Protein AF-A0AAN6INM8-F1 (afdb_monomer)

Foldseek 3Di:
DPPCQLQNVLLVDDLDPDDPPVALLNVVQVVVCVVPVDGLSPDDDDAPPDQPNDPVNVVVVVVVVVCCVVVVVVVVVPPPDDDDPPVVVVVVVVVVVVVVVSLVRSVCSLQVVCCVPPNDVCCPPNSNVDHSSNRRD

Mean predicted aligned error: 7.22 Å

Sequence (137 aa):
MASMNSFSQSGTLHSQHWPSLISPDWWLNKAFIAATGQPKAAWRWDPGTTTLSTQRAVLSGVVLYLLMVFGGQIIMKGVAKPIRLKRVTQLHNLVLTLISGFLLLAFMEQCLPSWRDNGFFFTICGAESWTQPMEIL

Radius of gyration: 20.3 Å; Cα contacts (8 Å, |Δi|>4): 92; chains: 1; bounding box: 42×34×56 Å

Structure (mmCIF, N/CA/C/O backbone):
data_AF-A0AAN6INM8-F1
#
_entry.id   AF-A0AAN6INM8-F1
#
loop_
_atom_site.group_PDB
_atom_site.id
_atom_site.type_symbol
_atom_site.label_atom_id
_atom_site.label_alt_id
_atom_site.label_comp_id
_atom_site.label_asym_id
_atom_site.label_entity_id
_atom_site.label_seq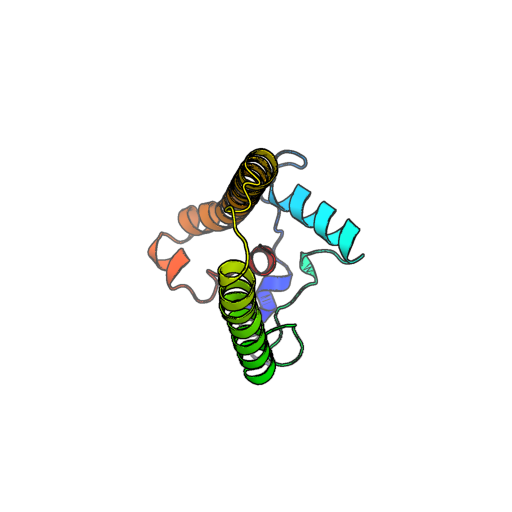_id
_atom_site.pdbx_PDB_ins_code
_atom_site.Cartn_x
_atom_site.Cartn_y
_atom_site.Cartn_z
_atom_site.occupancy
_atom_site.B_iso_or_equiv
_atom_site.auth_seq_id
_atom_site.auth_comp_id
_atom_site.auth_asym_id
_atom_site.auth_atom_id
_atom_site.pdbx_PDB_model_num
ATOM 1 N N . MET A 1 1 ? 14.399 -23.140 -27.633 1.00 34.56 1 MET A N 1
ATOM 2 C CA . MET A 1 1 ? 14.358 -21.799 -27.016 1.00 34.56 1 MET A CA 1
ATOM 3 C C . MET A 1 1 ? 13.040 -21.714 -26.271 1.00 34.56 1 MET A C 1
ATOM 5 O O . MET A 1 1 ? 12.005 -21.706 -26.921 1.00 34.56 1 MET A O 1
ATOM 9 N N . ALA A 1 2 ? 13.059 -21.820 -24.941 1.00 41.31 2 ALA A N 1
ATOM 10 C CA . ALA A 1 2 ? 11.845 -21.658 -24.145 1.00 41.31 2 ALA A CA 1
ATOM 11 C C . ALA A 1 2 ? 11.356 -20.215 -24.319 1.00 41.31 2 ALA A C 1
ATOM 13 O O . ALA A 1 2 ? 12.168 -19.294 -24.216 1.00 41.31 2 ALA A O 1
ATOM 14 N N . SER A 1 3 ? 10.074 -20.012 -24.631 1.00 42.47 3 SER A N 1
ATOM 15 C CA . SER A 1 3 ? 9.497 -18.670 -24.636 1.00 42.47 3 SER A CA 1
ATOM 16 C C . SER A 1 3 ? 9.632 -18.112 -23.222 1.00 42.47 3 SER A C 1
ATOM 18 O O . SER A 1 3 ? 8.997 -18.607 -22.292 1.00 42.47 3 SER A O 1
ATOM 20 N N . MET A 1 4 ? 10.504 -17.124 -23.034 1.00 43.97 4 MET A N 1
ATOM 21 C CA . MET A 1 4 ? 10.514 -16.351 -21.800 1.00 43.97 4 MET A CA 1
ATOM 22 C C . MET A 1 4 ? 9.169 -15.630 -21.746 1.00 43.97 4 MET A C 1
ATOM 24 O O . MET A 1 4 ? 8.906 -14.751 -22.563 1.00 43.97 4 MET A O 1
ATOM 28 N N . ASN A 1 5 ? 8.295 -16.056 -20.835 1.00 52.09 5 ASN A N 1
ATOM 29 C CA . ASN A 1 5 ? 7.038 -15.362 -20.580 1.00 52.09 5 ASN A CA 1
ATOM 30 C C . ASN A 1 5 ? 7.367 -13.909 -20.209 1.00 52.09 5 ASN A C 1
ATOM 32 O O . ASN A 1 5 ? 8.362 -13.673 -19.523 1.00 52.09 5 ASN A O 1
ATOM 36 N N . SER A 1 6 ? 6.551 -12.946 -20.632 1.00 50.44 6 SER A N 1
ATOM 37 C CA . SER A 1 6 ? 6.748 -11.513 -20.349 1.00 50.44 6 SER A CA 1
ATOM 38 C C . SER A 1 6 ? 6.990 -11.229 -18.856 1.00 50.44 6 SER A C 1
ATOM 40 O O . SER A 1 6 ? 7.859 -10.435 -18.503 1.00 50.44 6 SER A O 1
ATOM 42 N N . PHE A 1 7 ? 6.344 -11.991 -17.965 1.00 50.34 7 PHE A N 1
ATOM 43 C CA . PHE A 1 7 ? 6.589 -11.954 -16.515 1.00 50.34 7 PHE A CA 1
ATOM 44 C C . PHE A 1 7 ? 8.043 -12.249 -16.104 1.00 50.34 7 PHE A C 1
ATOM 46 O O . PHE A 1 7 ? 8.514 -11.713 -15.105 1.00 50.34 7 PHE A O 1
ATOM 53 N N . SER A 1 8 ? 8.788 -13.052 -16.868 1.00 45.06 8 SER A N 1
ATOM 54 C CA . SER A 1 8 ? 10.193 -13.376 -16.593 1.00 45.06 8 SER A CA 1
ATOM 55 C C . SER A 1 8 ? 11.158 -12.247 -16.969 1.00 45.06 8 SER A C 1
ATOM 57 O O . SER A 1 8 ? 12.241 -12.189 -16.389 1.00 45.06 8 SER A O 1
ATOM 59 N N . GLN A 1 9 ? 10.802 -11.368 -17.915 1.00 47.28 9 GLN A N 1
ATOM 60 C CA . GLN A 1 9 ? 11.636 -10.215 -18.296 1.00 47.28 9 GLN A CA 1
ATOM 61 C C . GLN A 1 9 ? 11.456 -9.016 -17.358 1.00 47.28 9 GLN A C 1
ATOM 63 O O . GLN A 1 9 ? 12.324 -8.151 -17.276 1.00 47.28 9 GLN A O 1
ATOM 68 N N . SER A 1 10 ? 10.371 -8.995 -16.581 1.00 48.75 10 SER A N 1
ATOM 69 C CA . SER A 1 10 ? 10.088 -7.933 -15.612 1.00 48.75 10 SER A CA 1
ATOM 70 C C . SER A 1 10 ? 11.208 -7.747 -14.568 1.00 48.75 10 SER A C 1
ATOM 72 O O . SER A 1 10 ? 11.419 -6.649 -14.062 1.00 48.75 10 SER A O 1
ATOM 74 N N . GLY A 1 11 ? 11.981 -8.801 -14.281 1.00 49.38 11 GLY A N 1
ATOM 75 C CA . GLY A 1 11 ? 12.984 -8.831 -13.217 1.00 49.38 11 GLY A CA 1
ATOM 76 C C . GLY A 1 11 ? 14.285 -8.071 -13.443 1.00 49.38 11 GLY A C 1
ATOM 77 O O . GLY A 1 11 ? 15.101 -8.017 -12.525 1.00 49.38 11 GLY A O 1
ATOM 78 N N . THR A 1 12 ? 14.492 -7.511 -14.631 1.00 52.28 12 THR A N 1
ATOM 79 C CA . THR A 1 12 ? 15.675 -6.702 -14.964 1.00 52.28 12 THR A CA 1
ATOM 80 C C . THR A 1 12 ? 15.360 -5.211 -15.077 1.00 52.28 12 THR A C 1
ATOM 82 O O . THR A 1 12 ? 16.246 -4.428 -15.414 1.00 52.28 12 THR A O 1
ATOM 85 N N . LEU A 1 13 ? 14.112 -4.802 -14.820 1.00 59.59 13 LEU A N 1
ATOM 86 C CA . LEU A 1 13 ? 13.701 -3.405 -14.925 1.00 59.59 13 LEU A CA 1
ATOM 87 C C . LEU A 1 13 ? 14.288 -2.578 -13.783 1.00 59.59 13 LEU A C 1
ATOM 89 O O . LEU A 1 13 ? 14.077 -2.851 -12.601 1.00 59.59 13 LEU A O 1
ATOM 93 N N . HIS A 1 14 ? 15.017 -1.532 -14.161 1.00 64.31 14 HIS A N 1
ATOM 94 C CA . HIS A 1 14 ? 15.478 -0.522 -13.228 1.00 64.31 14 HIS A CA 1
ATOM 95 C C . HIS A 1 14 ? 14.257 0.252 -12.721 1.00 64.31 14 HIS A C 1
ATOM 97 O O . HIS A 1 14 ? 13.662 1.037 -13.452 1.00 64.31 14 HIS A O 1
ATOM 103 N N . SER A 1 15 ? 13.859 0.005 -11.473 1.00 68.06 15 SER A N 1
ATOM 104 C CA . SER A 1 15 ? 12.669 0.624 -10.883 1.00 68.06 15 SER A CA 1
ATOM 105 C C . SER A 1 15 ? 12.796 2.142 -10.745 1.00 68.06 15 SER A C 1
ATOM 107 O O . SER A 1 15 ? 11.809 2.871 -10.759 1.00 68.06 15 SER A O 1
ATOM 109 N N . GLN A 1 16 ? 14.022 2.633 -10.624 1.00 70.81 16 GLN A N 1
ATOM 110 C CA . GLN A 1 16 ? 14.296 4.022 -10.325 1.00 70.81 16 GLN A CA 1
ATOM 111 C C . GLN A 1 16 ? 14.429 4.836 -11.622 1.00 70.81 16 GLN A C 1
ATOM 113 O O . GLN A 1 16 ? 15.456 4.783 -12.300 1.00 70.81 16 GLN A O 1
ATOM 118 N N . HIS A 1 17 ? 13.396 5.610 -11.954 1.00 72.88 17 HIS A N 1
ATOM 119 C CA . HIS A 1 17 ? 13.399 6.500 -13.126 1.00 72.88 17 HIS A CA 1
ATOM 120 C C . HIS A 1 17 ? 13.919 7.907 -12.786 1.00 72.88 17 HIS A C 1
ATOM 122 O O . HIS A 1 17 ? 14.349 8.648 -13.669 1.00 72.88 17 HIS A O 1
ATOM 128 N N . TRP A 1 18 ? 13.898 8.275 -11.502 1.00 75.25 18 TRP A N 1
ATOM 129 C CA . TRP A 1 18 ? 14.315 9.582 -10.993 1.00 75.25 18 TRP A CA 1
ATOM 130 C C . TRP A 1 18 ? 15.641 9.498 -10.214 1.00 75.25 18 TRP A C 1
ATOM 132 O O . TRP A 1 18 ? 16.008 8.431 -9.711 1.00 75.25 18 TRP A O 1
ATOM 142 N N . PRO A 1 19 ? 16.375 10.615 -10.041 1.00 83.19 19 PRO A N 1
ATOM 143 C CA . PRO A 1 19 ? 17.557 10.651 -9.182 1.00 83.19 19 PRO A CA 1
ATOM 144 C C . PRO A 1 19 ? 17.256 10.166 -7.756 1.00 83.19 19 PRO A C 1
ATOM 146 O O . PRO A 1 19 ? 16.144 10.321 -7.240 1.00 83.19 19 PRO A O 1
ATOM 149 N N . SER A 1 20 ? 18.263 9.583 -7.100 1.00 80.94 20 SER A N 1
ATOM 150 C CA . SER A 1 20 ? 18.143 9.112 -5.713 1.00 80.94 20 SER A CA 1
ATOM 151 C C . SER A 1 20 ? 17.690 10.241 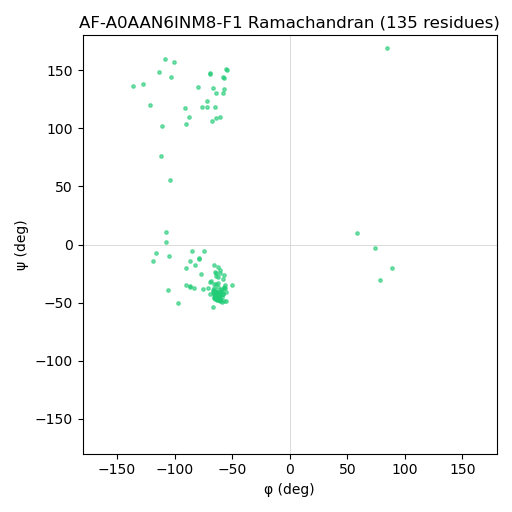-4.784 1.00 80.94 20 SER A C 1
ATOM 153 O O . SER A 1 20 ? 18.023 11.396 -5.036 1.00 80.94 20 SER A O 1
ATOM 155 N N . LEU A 1 21 ? 16.982 9.897 -3.698 1.00 80.81 21 LEU A N 1
ATOM 156 C CA . LEU A 1 21 ? 16.331 10.795 -2.719 1.00 80.81 21 LEU A CA 1
ATOM 157 C C . LEU A 1 21 ? 14.992 11.399 -3.163 1.00 80.81 21 LEU A C 1
ATOM 159 O O . LEU A 1 21 ? 14.142 11.622 -2.303 1.00 80.81 21 LEU A O 1
ATOM 163 N N . ILE A 1 22 ? 14.790 11.631 -4.464 1.00 85.88 22 ILE A N 1
ATOM 164 C CA . ILE A 1 22 ? 13.531 12.182 -4.9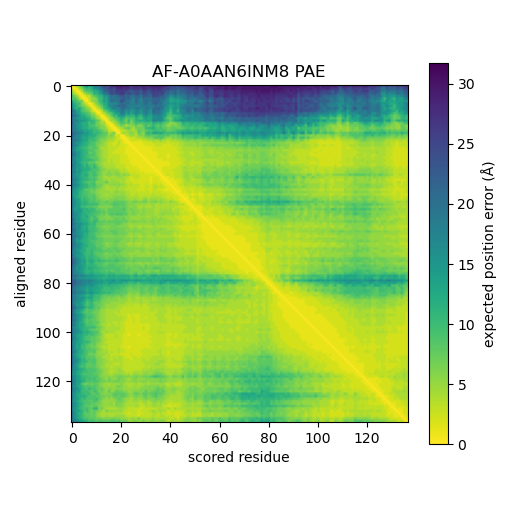98 1.00 85.88 22 ILE A CA 1
ATOM 165 C C . ILE A 1 22 ? 12.549 11.059 -5.350 1.00 85.88 22 ILE A C 1
ATOM 167 O O . ILE A 1 22 ? 11.350 11.219 -5.156 1.00 85.88 22 ILE A O 1
ATOM 171 N N . SER A 1 23 ? 13.062 9.921 -5.823 1.00 89.12 23 SER A N 1
ATOM 172 C CA . SER A 1 23 ? 12.276 8.733 -6.179 1.00 89.12 23 SER A CA 1
ATOM 173 C C . SER A 1 23 ? 11.575 8.111 -4.953 1.00 89.12 23 SER A C 1
ATOM 175 O O . SER A 1 23 ? 12.264 7.662 -4.025 1.00 89.12 23 SER A O 1
ATOM 177 N N . PRO A 1 24 ? 10.227 8.037 -4.923 1.00 91.25 24 PRO A N 1
ATOM 178 C CA . PRO A 1 24 ? 9.500 7.238 -3.936 1.00 91.25 24 PRO A CA 1
ATOM 179 C C . PRO A 1 24 ? 9.920 5.763 -3.951 1.00 91.25 24 PRO A C 1
ATOM 181 O O . PRO A 1 24 ? 10.059 5.146 -2.892 1.00 91.25 24 PRO A O 1
ATOM 184 N N . ASP A 1 25 ? 10.194 5.209 -5.134 1.00 87.88 25 ASP A N 1
ATOM 185 C CA . ASP A 1 25 ? 10.623 3.822 -5.295 1.00 87.88 25 ASP A CA 1
ATOM 186 C C . ASP A 1 25 ? 11.935 3.520 -4.547 1.00 87.88 25 ASP A C 1
ATOM 188 O O . ASP A 1 25 ? 12.062 2.475 -3.896 1.00 87.88 25 ASP A O 1
ATOM 192 N N . TRP A 1 26 ? 12.878 4.471 -4.557 1.00 90.31 26 TRP A N 1
ATOM 193 C CA . TRP A 1 26 ? 14.143 4.377 -3.822 1.00 90.31 26 TRP A CA 1
ATOM 194 C C . TRP A 1 26 ? 13.926 4.239 -2.308 1.00 90.31 26 TRP A C 1
ATOM 196 O O . TRP A 1 26 ? 14.515 3.357 -1.672 1.00 90.31 26 TRP A O 1
ATOM 206 N N . TRP A 1 27 ? 13.055 5.075 -1.732 1.00 91.25 27 TRP A N 1
ATOM 207 C CA . TRP A 1 27 ? 12.701 5.013 -0.309 1.00 91.25 27 TRP A CA 1
ATOM 208 C C . TRP A 1 27 ? 11.996 3.701 0.033 1.00 91.25 27 TRP A C 1
ATOM 210 O O . TRP A 1 27 ? 12.329 3.067 1.038 1.00 91.25 27 TRP A O 1
ATOM 220 N N . LEU A 1 28 ? 11.086 3.255 -0.834 1.00 90.69 28 LEU A N 1
ATOM 221 C CA . LEU A 1 28 ? 10.380 1.988 -0.673 1.00 90.69 28 LEU A CA 1
ATOM 222 C C . LEU A 1 28 ? 11.348 0.795 -0.703 1.00 90.69 28 LEU A C 1
ATOM 224 O O . LEU A 1 28 ? 11.272 -0.082 0.153 1.00 90.69 28 LEU A O 1
ATOM 228 N N . ASN A 1 29 ? 12.317 0.784 -1.624 1.00 90.31 29 ASN A N 1
ATOM 229 C CA . ASN A 1 29 ? 13.337 -0.262 -1.689 1.00 90.31 29 ASN A CA 1
ATOM 230 C C . ASN A 1 29 ? 14.233 -0.273 -0.438 1.00 90.31 29 ASN A C 1
ATOM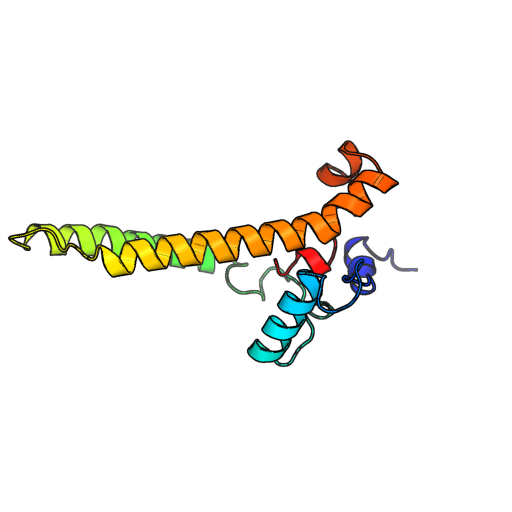 232 O O . ASN A 1 29 ? 14.539 -1.341 0.089 1.00 90.31 29 ASN A O 1
ATOM 236 N N . LYS A 1 30 ? 14.623 0.896 0.088 1.00 91.62 30 LYS A N 1
ATOM 237 C CA . LYS A 1 30 ? 15.388 0.977 1.345 1.00 91.62 30 LYS A CA 1
ATOM 238 C C . LYS A 1 30 ? 14.598 0.453 2.540 1.00 91.62 30 LYS A C 1
ATOM 240 O O . LYS A 1 30 ? 15.154 -0.310 3.328 1.00 91.62 30 LYS A O 1
ATOM 245 N N . ALA A 1 31 ? 13.323 0.820 2.651 1.00 92.19 31 ALA A N 1
ATOM 246 C CA . ALA A 1 31 ? 12.440 0.299 3.690 1.00 92.19 31 ALA A CA 1
ATOM 247 C C . ALA A 1 31 ? 12.279 -1.226 3.576 1.00 92.19 31 ALA A C 1
ATOM 249 O O . ALA A 1 31 ? 12.367 -1.935 4.577 1.00 92.19 31 ALA A O 1
ATOM 250 N N . PHE A 1 32 ? 12.128 -1.742 2.355 1.00 91.44 32 PHE A N 1
ATOM 251 C CA . PHE A 1 32 ? 11.993 -3.174 2.106 1.00 91.44 32 PHE A CA 1
ATOM 252 C C . PHE A 1 32 ? 13.262 -3.966 2.454 1.00 91.44 32 PHE A C 1
ATOM 254 O O . PHE A 1 32 ? 13.175 -5.000 3.119 1.00 91.44 32 PHE A O 1
ATOM 261 N N . ILE A 1 33 ? 14.444 -3.454 2.091 1.00 92.88 33 ILE A N 1
ATOM 262 C CA . ILE A 1 33 ? 15.735 -4.042 2.484 1.00 92.88 33 ILE A CA 1
ATOM 263 C C . ILE A 1 33 ? 15.885 -4.028 4.005 1.00 92.88 33 ILE A C 1
ATOM 265 O O . ILE A 1 33 ? 16.318 -5.021 4.582 1.00 92.88 33 ILE A O 1
ATOM 269 N N . ALA A 1 34 ? 15.506 -2.935 4.668 1.00 95.25 34 ALA A N 1
ATOM 270 C CA . ALA A 1 34 ? 15.565 -2.859 6.124 1.00 95.25 34 ALA A CA 1
ATOM 271 C C . ALA A 1 34 ? 14.644 -3.892 6.801 1.00 95.25 34 ALA A C 1
ATOM 273 O O . ALA A 1 34 ? 14.992 -4.412 7.858 1.00 95.25 34 ALA A O 1
ATOM 274 N N . ALA A 1 35 ? 13.498 -4.212 6.191 1.00 93.69 35 ALA A N 1
ATOM 275 C CA . ALA A 1 35 ? 12.537 -5.170 6.732 1.00 93.69 35 ALA A CA 1
ATOM 276 C C . ALA A 1 35 ? 12.877 -6.642 6.424 1.00 93.69 35 ALA A C 1
ATOM 278 O O . ALA A 1 35 ? 12.631 -7.508 7.260 1.00 93.69 35 ALA A O 1
ATOM 279 N N . THR A 1 36 ? 13.411 -6.941 5.235 1.00 91.56 36 THR A N 1
ATOM 280 C CA . THR A 1 36 ? 13.564 -8.325 4.733 1.00 91.56 36 THR A CA 1
ATOM 281 C C . THR A 1 36 ? 15.008 -8.750 4.469 1.00 91.56 36 THR A C 1
ATOM 283 O O . THR A 1 36 ? 15.276 -9.933 4.270 1.00 91.56 36 THR A O 1
ATOM 286 N N . GLY A 1 37 ? 15.949 -7.804 4.428 1.00 91.38 37 GLY A N 1
ATOM 287 C CA . GLY A 1 37 ? 17.334 -8.034 4.010 1.00 91.38 37 GLY A CA 1
ATOM 288 C C . GLY A 1 37 ? 17.522 -8.229 2.501 1.00 91.38 37 GLY A C 1
ATOM 289 O O . GLY A 1 37 ? 18.659 -8.362 2.055 1.00 91.38 37 GLY A O 1
ATOM 290 N N . GLN A 1 38 ? 16.446 -8.230 1.708 1.00 88.69 38 GLN A N 1
ATOM 291 C CA . GLN A 1 38 ? 16.482 -8.446 0.259 1.00 88.69 38 GLN A CA 1
ATOM 292 C C . GLN A 1 38 ? 16.060 -7.181 -0.499 1.00 88.69 38 GLN A C 1
ATOM 294 O O . GLN A 1 38 ? 15.242 -6.408 0.005 1.00 88.69 38 GLN A O 1
ATOM 299 N N . PRO A 1 39 ? 16.592 -6.934 -1.710 1.00 87.75 39 PRO A N 1
ATOM 300 C CA . PRO A 1 39 ? 16.113 -5.847 -2.548 1.00 87.75 39 PRO A CA 1
ATOM 301 C C . PRO A 1 39 ? 14.704 -6.155 -3.053 1.00 87.75 39 PRO A C 1
ATOM 303 O O . PRO A 1 39 ? 14.381 -7.297 -3.384 1.00 87.75 39 PRO A O 1
ATOM 306 N N . LYS A 1 40 ? 13.884 -5.114 -3.207 1.00 87.25 40 LYS A N 1
ATOM 307 C CA . LYS A 1 40 ? 12.524 -5.240 -3.747 1.00 87.25 40 LYS A CA 1
ATOM 308 C C . LYS A 1 40 ? 12.511 -5.902 -5.127 1.00 87.25 40 LYS A C 1
ATOM 310 O O . LYS A 1 40 ? 11.624 -6.687 -5.435 1.00 87.25 40 LYS A O 1
ATOM 315 N N . ALA A 1 41 ? 13.539 -5.633 -5.933 1.00 82.94 41 ALA A N 1
ATOM 316 C CA . ALA A 1 41 ? 13.692 -6.191 -7.273 1.00 82.94 41 ALA A CA 1
ATOM 317 C C . ALA A 1 41 ? 13.779 -7.731 -7.311 1.00 82.94 41 ALA A C 1
ATOM 319 O O . ALA A 1 41 ? 13.493 -8.350 -8.339 1.00 82.94 41 ALA A O 1
ATOM 320 N N . ALA A 1 42 ? 14.156 -8.367 -6.197 1.00 84.44 42 ALA A N 1
ATOM 321 C CA . ALA A 1 42 ? 14.241 -9.821 -6.084 1.00 84.44 42 ALA A CA 1
ATOM 322 C C . ALA A 1 42 ? 12.909 -10.479 -5.691 1.00 84.44 42 ALA A C 1
ATOM 324 O O . ALA A 1 42 ? 12.776 -11.695 -5.810 1.00 84.44 42 ALA A O 1
ATOM 325 N N . TRP A 1 43 ? 11.923 -9.712 -5.223 1.00 87.50 43 TRP A N 1
ATOM 326 C CA . TRP A 1 43 ? 10.663 -10.284 -4.766 1.00 87.50 43 TRP A CA 1
ATOM 327 C C . TRP A 1 43 ? 9.733 -10.620 -5.917 1.00 87.50 43 TRP A C 1
ATOM 329 O O . TRP A 1 43 ? 9.547 -9.803 -6.819 1.00 87.50 43 TRP A O 1
ATOM 339 N N . ARG A 1 44 ? 9.127 -11.803 -5.855 1.00 85.94 44 ARG A N 1
ATOM 340 C CA . ARG A 1 44 ? 8.094 -12.233 -6.789 1.00 85.94 44 ARG A CA 1
ATOM 341 C C . ARG A 1 44 ? 6.865 -12.693 -6.037 1.00 85.94 44 ARG A C 1
ATOM 343 O O . ARG A 1 44 ? 6.995 -13.433 -5.059 1.00 85.94 44 ARG A O 1
ATOM 350 N N . TRP A 1 45 ? 5.696 -12.307 -6.534 1.00 87.00 45 TRP A N 1
ATOM 351 C CA . TRP A 1 45 ? 4.463 -12.957 -6.114 1.00 87.00 45 TRP A CA 1
ATOM 352 C C . TRP A 1 45 ? 4.349 -14.326 -6.791 1.00 87.00 45 TRP A C 1
ATOM 354 O O . TRP A 1 45 ? 4.285 -14.426 -8.016 1.00 87.00 45 TRP A O 1
ATOM 364 N N . ASP A 1 46 ? 4.320 -15.382 -5.984 1.00 88.19 46 ASP A N 1
ATOM 365 C CA . ASP A 1 46 ? 4.216 -16.765 -6.451 1.00 88.19 46 ASP A CA 1
ATOM 366 C C . ASP A 1 46 ? 2.966 -17.453 -5.855 1.00 88.19 46 ASP A C 1
ATOM 368 O O . ASP A 1 46 ? 2.822 -17.514 -4.619 1.00 88.19 46 ASP A O 1
ATOM 372 N N . PRO A 1 47 ? 2.027 -17.931 -6.703 1.00 87.81 47 PRO A N 1
ATOM 373 C CA . PRO A 1 47 ? 0.825 -18.621 -6.257 1.00 87.81 47 PRO A CA 1
ATOM 374 C C . PRO A 1 47 ? 1.133 -19.870 -5.424 1.00 87.81 47 PRO A C 1
ATOM 376 O O . PRO A 1 47 ? 1.869 -20.760 -5.835 1.00 87.81 47 PRO A O 1
ATOM 379 N N . GLY A 1 48 ? 0.489 -19.998 -4.267 1.00 90.25 48 GLY A N 1
ATOM 380 C CA . GLY A 1 48 ? 0.604 -21.171 -3.399 1.00 90.25 48 GLY A CA 1
ATOM 381 C C . GLY A 1 48 ? 1.738 -21.098 -2.376 1.00 90.25 48 GLY A C 1
ATOM 382 O O . GLY A 1 48 ? 1.654 -21.782 -1.356 1.00 90.25 48 GLY A O 1
ATOM 383 N N . THR A 1 49 ? 2.743 -20.249 -2.593 1.00 89.69 49 THR A N 1
ATOM 384 C CA . THR A 1 49 ? 3.874 -20.053 -1.669 1.00 89.69 49 THR A CA 1
ATOM 385 C C . THR A 1 49 ? 3.768 -18.730 -0.916 1.00 89.69 49 THR A C 1
ATOM 387 O O . THR A 1 49 ? 4.018 -18.675 0.290 1.00 89.69 49 THR A O 1
ATOM 390 N N . THR A 1 50 ? 3.329 -17.669 -1.598 1.00 90.31 50 THR A N 1
ATOM 391 C CA . THR A 1 50 ? 3.194 -16.336 -1.001 1.00 90.31 50 THR A CA 1
ATOM 392 C C . THR A 1 50 ? 2.054 -16.317 0.018 1.00 90.31 50 THR A C 1
ATOM 394 O O . THR A 1 50 ? 1.047 -17.017 -0.132 1.00 90.31 50 THR A O 1
ATOM 397 N N . THR A 1 51 ? 2.171 -15.518 1.077 1.00 87.31 51 THR A N 1
ATOM 398 C CA . THR A 1 51 ? 1.094 -15.373 2.066 1.00 87.31 51 THR A CA 1
ATOM 399 C C . THR A 1 51 ? -0.195 -14.894 1.392 1.00 87.31 51 THR A C 1
ATOM 401 O O . THR A 1 51 ? -0.163 -14.140 0.424 1.00 87.31 51 THR A O 1
ATOM 404 N N . LEU A 1 52 ? -1.348 -15.384 1.864 1.00 88.31 52 LEU A N 1
ATOM 405 C CA . LEU A 1 52 ? -2.673 -15.104 1.277 1.00 88.31 52 LEU A CA 1
ATOM 406 C C . LEU A 1 52 ? -2.851 -15.509 -0.204 1.00 88.31 52 LEU A C 1
ATOM 408 O O . LEU A 1 52 ? -3.886 -15.209 -0.786 1.00 88.31 52 LEU A O 1
ATOM 412 N N . SER A 1 53 ? -1.918 -16.255 -0.803 1.00 92.50 53 SER A N 1
ATOM 413 C CA . SER A 1 53 ? -2.049 -16.730 -2.192 1.00 92.50 53 SER A CA 1
ATOM 414 C C . SER A 1 53 ? -2.961 -17.954 -2.355 1.00 92.50 53 SER A C 1
ATOM 416 O O . SER A 1 53 ? -3.332 -18.305 -3.472 1.00 92.50 53 SER A O 1
ATOM 418 N N . THR A 1 54 ? -3.336 -18.624 -1.258 1.00 94.75 54 THR A N 1
ATOM 419 C CA . THR A 1 54 ? -4.217 -19.801 -1.293 1.00 94.75 54 THR A CA 1
ATOM 420 C C . THR A 1 54 ? -5.633 -19.457 -0.856 1.00 94.75 54 THR A C 1
ATOM 422 O O . THR A 1 54 ? -5.850 -18.707 0.098 1.00 94.75 54 THR A O 1
ATOM 425 N N . GLN A 1 55 ? -6.622 -20.097 -1.486 1.00 94.44 55 GLN A N 1
ATOM 426 C CA . GLN A 1 55 ? -8.031 -19.925 -1.122 1.00 94.44 55 GLN A CA 1
ATOM 427 C C . GLN A 1 55 ? -8.290 -20.256 0.355 1.00 94.44 55 GLN A C 1
ATOM 429 O O . GLN A 1 55 ? -9.056 -19.564 1.018 1.00 94.44 55 GLN A O 1
ATOM 434 N N . ARG A 1 56 ? -7.618 -21.283 0.895 1.00 94.50 56 ARG A N 1
ATOM 435 C CA . ARG A 1 56 ? -7.723 -21.651 2.316 1.00 94.50 56 ARG A CA 1
ATOM 436 C C . ARG A 1 56 ? -7.238 -20.524 3.228 1.00 94.50 56 ARG A C 1
ATOM 438 O O . ARG A 1 56 ? -7.926 -20.207 4.194 1.00 94.50 56 ARG A O 1
ATOM 445 N N . ALA A 1 57 ? -6.102 -19.900 2.906 1.00 93.62 57 ALA A N 1
ATOM 446 C CA . ALA A 1 57 ? -5.588 -18.768 3.671 1.00 93.62 57 ALA A CA 1
ATOM 447 C C . ALA A 1 57 ? -6.564 -17.582 3.632 1.00 93.62 57 ALA A C 1
ATOM 449 O O . ALA A 1 57 ? -6.927 -17.065 4.688 1.00 93.62 57 ALA A O 1
ATOM 450 N N . VAL A 1 58 ? -7.066 -17.213 2.448 1.00 94.94 58 VAL A N 1
ATOM 451 C CA . VAL A 1 58 ? -8.034 -16.111 2.296 1.00 94.94 58 VAL A CA 1
ATOM 452 C C . VAL A 1 58 ? -9.322 -16.385 3.077 1.00 94.94 58 VAL A C 1
ATOM 454 O O . VAL A 1 58 ? -9.752 -15.540 3.860 1.00 94.94 58 VAL A O 1
ATOM 457 N N . LEU A 1 59 ? -9.910 -17.579 2.938 1.00 97.06 59 LEU A N 1
ATOM 458 C CA . LEU A 1 59 ? -11.128 -17.954 3.664 1.00 97.06 59 LEU A CA 1
ATOM 459 C C . LEU A 1 59 ? -10.921 -17.926 5.180 1.00 97.06 59 LEU A C 1
ATOM 461 O O . LEU A 1 59 ? -11.781 -17.425 5.902 1.00 97.06 59 LEU A O 1
ATOM 465 N N . SER A 1 60 ? -9.775 -18.411 5.667 1.00 96.19 60 SER A N 1
ATOM 466 C CA . SER A 1 60 ? -9.453 -18.350 7.096 1.00 96.19 60 SER A CA 1
ATOM 467 C C . SER A 1 60 ? -9.361 -16.907 7.604 1.00 96.19 60 SER A C 1
ATOM 469 O O . SER A 1 60 ? -9.915 -16.597 8.658 1.00 96.19 60 SER A O 1
ATOM 471 N N . GLY A 1 61 ? -8.761 -16.005 6.819 1.00 95.81 61 GLY A N 1
ATOM 472 C CA . GLY A 1 61 ? -8.707 -14.575 7.117 1.00 95.81 61 GLY A CA 1
ATOM 473 C C . GLY A 1 61 ? -10.093 -13.932 7.176 1.00 95.81 61 GLY A C 1
ATOM 474 O O . GLY A 1 61 ? -10.382 -13.192 8.114 1.00 95.81 61 GLY A O 1
ATOM 475 N N . VAL A 1 62 ? -10.978 -14.265 6.230 1.00 97.19 62 VAL A N 1
ATOM 476 C CA . VAL A 1 62 ? -12.370 -13.780 6.218 1.00 97.19 62 VAL A CA 1
ATOM 477 C C . VAL A 1 62 ? -13.130 -14.256 7.455 1.00 97.19 62 VAL A C 1
ATOM 479 O O . VAL A 1 62 ? -13.778 -13.451 8.124 1.00 97.19 62 VAL A O 1
ATOM 482 N N . VAL A 1 63 ? -13.032 -15.543 7.796 1.00 98.00 63 VAL A N 1
ATOM 483 C CA . VAL A 1 63 ? -13.686 -16.095 8.992 1.00 98.00 63 VAL A CA 1
ATOM 484 C C . VAL A 1 63 ? -13.165 -15.408 10.253 1.00 98.00 63 VAL A C 1
ATOM 486 O O . VAL A 1 63 ? -13.967 -14.965 11.073 1.00 98.00 63 VAL A O 1
ATOM 489 N N . LEU A 1 64 ? -11.845 -15.255 10.393 1.00 97.50 64 LEU A N 1
ATOM 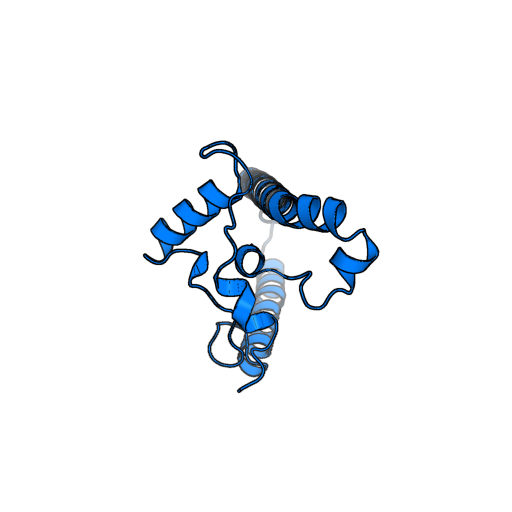490 C CA . LEU A 1 64 ? -11.236 -14.577 11.538 1.00 97.50 64 LEU A CA 1
ATOM 491 C C . LEU A 1 64 ? -11.695 -13.116 11.654 1.00 97.50 64 LEU A C 1
ATOM 493 O O . LEU A 1 64 ? -12.038 -12.666 12.748 1.00 97.50 64 LEU A O 1
ATOM 497 N N . TYR A 1 65 ? -11.749 -12.393 10.534 1.00 97.44 65 TYR A N 1
ATOM 498 C CA . TYR A 1 65 ? -12.251 -11.021 10.484 1.00 97.44 65 TYR A CA 1
ATOM 499 C C . TYR A 1 65 ? -13.703 -10.937 10.969 1.00 97.44 65 TYR A C 1
ATOM 501 O O . TYR A 1 65 ? -14.017 -10.139 11.854 1.00 97.44 65 TYR A O 1
ATOM 509 N N . LEU A 1 66 ? -14.584 -11.796 10.449 1.00 98.00 66 LEU A N 1
ATOM 510 C CA . LEU A 1 66 ? -15.995 -11.802 10.838 1.00 98.00 66 LEU A CA 1
ATOM 511 C C . LEU A 1 66 ? -16.183 -12.198 12.306 1.00 98.00 66 LEU A C 1
ATOM 513 O O . LEU A 1 66 ? -16.984 -11.576 13.002 1.00 98.00 66 LEU A O 1
ATOM 517 N N . LEU A 1 67 ? -15.417 -13.172 12.805 1.00 98.19 67 LEU A N 1
ATOM 518 C CA . LEU A 1 67 ? -15.418 -13.533 14.225 1.00 98.19 67 LEU A CA 1
ATOM 519 C C . LEU A 1 67 ? -15.007 -12.351 15.106 1.00 98.19 67 LEU A C 1
ATOM 521 O O . LEU A 1 67 ? -15.644 -12.108 16.129 1.00 98.19 67 LEU A O 1
ATOM 525 N N . MET A 1 68 ? -13.990 -11.587 14.704 1.00 97.81 68 MET A N 1
ATOM 526 C CA . MET A 1 68 ? -13.555 -10.403 15.444 1.00 97.81 68 MET A CA 1
ATOM 527 C C . MET A 1 68 ? -14.623 -9.298 15.435 1.00 97.81 68 MET A C 1
ATOM 529 O O . MET A 1 68 ? -14.896 -8.710 16.483 1.00 97.81 68 MET A O 1
ATOM 533 N N . VAL A 1 69 ? -15.274 -9.049 14.293 1.00 96.56 69 VAL A N 1
ATOM 534 C CA . VAL A 1 69 ? -16.338 -8.036 14.166 1.00 96.56 69 VAL A CA 1
ATOM 535 C C . VAL A 1 69 ? -17.579 -8.421 14.975 1.00 96.56 69 VAL A C 1
ATOM 537 O O . VAL A 1 69 ? -18.031 -7.638 15.813 1.00 96.56 69 VAL A O 1
ATOM 540 N N . PHE A 1 70 ? -18.122 -9.625 14.774 1.00 97.62 70 PHE A N 1
ATOM 541 C CA . PHE A 1 70 ? -19.330 -10.067 15.478 1.00 97.62 70 PHE A CA 1
ATOM 542 C C . PHE A 1 70 ? -19.067 -10.346 16.959 1.00 97.62 70 PHE A C 1
ATOM 544 O O . PHE A 1 70 ? -19.888 -9.990 17.806 1.00 97.62 70 PHE A O 1
ATOM 551 N N . GLY A 1 71 ? -17.907 -10.912 17.297 1.00 96.69 71 GLY A N 1
ATOM 552 C CA . GLY A 1 71 ? -17.474 -11.084 18.682 1.00 96.69 71 GLY A CA 1
ATOM 553 C C . GLY A 1 71 ? -17.346 -9.740 19.397 1.00 96.69 71 GLY A C 1
ATOM 554 O O . GLY A 1 71 ? -17.927 -9.549 20.467 1.00 96.69 71 GLY A O 1
ATOM 555 N N . GLY A 1 72 ? -16.684 -8.767 18.765 1.00 94.88 72 GLY A N 1
ATOM 556 C CA . GLY A 1 72 ? -16.608 -7.394 19.262 1.00 94.88 72 GLY A CA 1
ATOM 557 C C . GLY A 1 72 ? -17.987 -6.758 19.442 1.00 94.88 72 GLY A C 1
ATOM 558 O O . GLY A 1 72 ? -18.247 -6.143 20.474 1.00 94.88 72 GLY A O 1
ATOM 559 N N . GLN A 1 73 ? -18.909 -6.958 18.496 1.00 94.38 73 GLN A N 1
ATOM 560 C CA . GLN A 1 73 ? -20.282 -6.458 18.599 1.00 94.38 73 GLN A CA 1
ATOM 561 C C . GLN A 1 73 ? -21.024 -7.035 19.814 1.00 94.38 73 GLN A C 1
ATOM 563 O O . GLN A 1 73 ? -21.716 -6.290 20.507 1.00 94.38 73 GLN A O 1
ATOM 568 N N . ILE A 1 74 ? -20.887 -8.336 20.088 1.00 95.69 74 ILE A N 1
ATOM 569 C CA . ILE A 1 74 ? -21.505 -8.981 21.258 1.00 95.69 74 ILE A CA 1
ATOM 570 C C . ILE A 1 74 ? -20.932 -8.394 22.548 1.00 95.69 74 ILE A C 1
ATOM 572 O O . ILE A 1 74 ? -21.699 -8.007 23.428 1.00 95.69 74 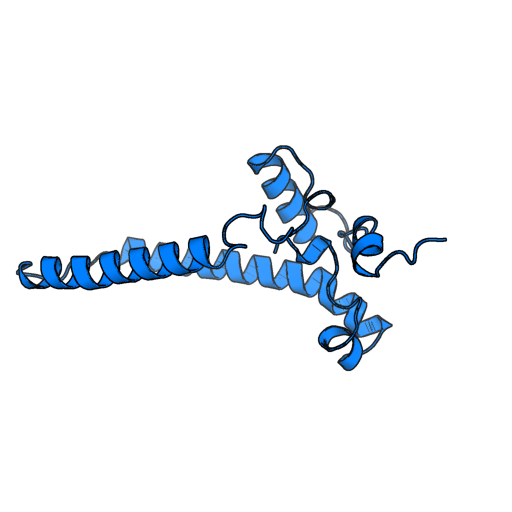ILE A O 1
ATOM 576 N N . ILE A 1 75 ? -19.605 -8.262 22.632 1.00 94.44 75 ILE A N 1
ATOM 577 C CA . ILE A 1 75 ? -18.928 -7.663 23.789 1.00 94.44 75 ILE A CA 1
ATOM 578 C C . ILE A 1 75 ? -19.413 -6.223 24.005 1.00 94.44 75 ILE A C 1
ATOM 580 O O . ILE A 1 75 ? -19.760 -5.847 25.124 1.00 94.44 75 ILE A O 1
ATOM 584 N N . MET A 1 76 ? -19.517 -5.425 22.936 1.00 92.56 76 MET A N 1
ATOM 585 C CA . MET A 1 76 ? -19.936 -4.023 23.025 1.00 92.56 76 MET A CA 1
ATOM 586 C C . MET A 1 76 ? -21.381 -3.833 23.502 1.00 92.56 76 MET A C 1
ATOM 588 O O . MET A 1 76 ? -21.671 -2.788 24.082 1.00 92.56 76 MET A O 1
ATOM 592 N N . LYS A 1 77 ? -22.274 -4.822 23.346 1.00 91.75 77 LYS A N 1
ATOM 593 C CA . LYS A 1 77 ? -23.640 -4.752 23.907 1.00 91.75 77 LYS A CA 1
ATOM 594 C C . LYS A 1 77 ? -23.647 -4.672 25.438 1.00 91.75 77 LYS A C 1
ATOM 596 O O . LYS A 1 77 ? -24.575 -4.102 26.000 1.00 91.75 77 LYS A O 1
ATOM 601 N N . GLY A 1 78 ? -22.631 -5.225 26.104 1.00 91.06 78 GLY A N 1
ATOM 602 C CA . GLY A 1 78 ? -22.480 -5.160 27.561 1.00 91.06 78 GLY A CA 1
ATOM 603 C C . GLY A 1 78 ? -21.794 -3.886 28.067 1.00 91.06 78 GLY A C 1
ATOM 604 O O . GLY A 1 78 ? -21.698 -3.680 29.275 1.00 91.06 78 GLY A O 1
ATOM 605 N 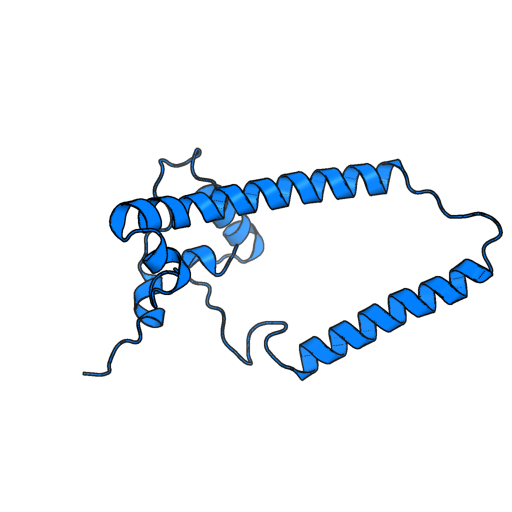N . VAL A 1 79 ? -21.298 -3.024 27.173 1.00 90.62 79 VAL A N 1
ATOM 606 C CA . VAL A 1 79 ? -20.549 -1.822 27.551 1.00 90.62 79 VAL A CA 1
ATOM 607 C C . VAL A 1 79 ? -21.510 -0.642 27.708 1.00 90.62 79 VAL A C 1
ATOM 609 O O . VAL A 1 79 ? -22.120 -0.185 26.747 1.00 90.62 79 VAL A O 1
ATOM 612 N N . ALA A 1 80 ? -21.603 -0.092 28.922 1.00 85.62 80 ALA A N 1
ATOM 613 C CA . ALA A 1 80 ? -22.549 0.981 29.253 1.00 85.62 80 ALA A CA 1
ATOM 614 C C . ALA A 1 80 ? -22.315 2.304 28.492 1.00 85.62 80 ALA A C 1
ATOM 616 O O . ALA A 1 80 ? -23.236 3.108 28.351 1.00 85.62 80 ALA A O 1
ATOM 617 N N . LYS A 1 81 ? -21.086 2.569 28.027 1.00 90.19 81 LYS A N 1
ATOM 618 C CA . LYS A 1 81 ? -20.731 3.779 27.269 1.00 90.19 81 LYS A CA 1
ATOM 619 C C . LYS A 1 81 ? -19.837 3.435 26.074 1.00 90.19 81 LYS A C 1
ATOM 621 O O . LYS A 1 81 ? -18.866 2.705 26.256 1.00 90.19 81 LYS A O 1
ATOM 626 N N . PRO A 1 82 ? -20.081 4.006 24.881 1.00 88.44 82 PRO A N 1
ATOM 627 C CA . PRO A 1 82 ? -19.230 3.773 23.718 1.00 88.44 82 PRO A CA 1
ATOM 628 C C . PRO A 1 82 ? -17.769 4.149 23.983 1.00 88.44 82 PRO A C 1
ATOM 630 O O . PRO A 1 82 ? -17.478 5.242 24.480 1.00 88.44 82 PRO A O 1
ATOM 633 N N . ILE A 1 83 ? -16.847 3.267 23.598 1.00 90.94 83 ILE A N 1
ATOM 634 C CA . ILE A 1 83 ? -15.406 3.507 23.705 1.00 90.94 83 ILE A CA 1
ATOM 635 C C . ILE A 1 83 ? -15.009 4.546 22.649 1.00 90.94 83 ILE A C 1
ATOM 637 O O . ILE A 1 83 ? -15.161 4.323 21.449 1.00 90.94 83 ILE A O 1
ATOM 641 N N . ARG A 1 84 ? -14.500 5.706 23.082 1.00 91.31 84 ARG A N 1
ATOM 642 C CA . ARG A 1 84 ? -14.100 6.806 22.189 1.00 91.31 84 ARG A CA 1
ATOM 643 C C . ARG A 1 84 ? -12.585 6.983 22.179 1.00 91.31 84 ARG A C 1
ATOM 645 O O . ARG A 1 84 ? -12.025 7.625 23.060 1.00 91.31 84 ARG A O 1
ATOM 652 N N . LEU A 1 85 ? -11.930 6.495 21.129 1.00 93.81 85 LEU A N 1
ATOM 653 C CA . LEU A 1 85 ? -10.479 6.616 20.925 1.00 93.81 85 LEU A CA 1
ATOM 654 C C . LEU A 1 85 ? -10.146 7.689 19.874 1.00 93.81 85 LEU A C 1
ATOM 656 O O . LEU A 1 85 ? -9.490 7.417 18.870 1.00 93.81 85 LEU A O 1
ATOM 660 N N . LYS A 1 86 ? -10.623 8.926 20.079 1.00 93.88 86 LYS A N 1
ATOM 661 C CA . LYS A 1 86 ? -10.556 10.002 19.066 1.00 93.88 86 LYS A CA 1
ATOM 662 C C . LYS A 1 86 ? -9.133 10.276 18.566 1.00 93.88 86 LYS A C 1
ATOM 664 O O . LYS A 1 86 ? -8.909 10.323 17.367 1.00 93.88 86 LYS A O 1
ATOM 669 N N . ARG A 1 87 ? -8.162 10.434 19.471 1.00 96.19 87 ARG A N 1
ATOM 670 C CA . ARG A 1 87 ? -6.774 10.744 19.077 1.00 96.19 87 ARG A CA 1
ATOM 671 C C . ARG A 1 87 ? -6.116 9.592 18.317 1.00 96.19 87 ARG A C 1
ATOM 673 O O . ARG A 1 87 ? -5.449 9.830 17.321 1.00 96.19 87 ARG A O 1
ATOM 680 N N . VAL A 1 88 ? -6.349 8.355 18.761 1.00 97.06 88 VAL A N 1
ATOM 681 C CA . VAL A 1 88 ? -5.788 7.154 18.124 1.00 97.06 88 VAL A CA 1
ATOM 682 C C . VAL A 1 88 ? -6.368 6.966 16.724 1.00 97.06 88 VAL A C 1
ATOM 684 O O . VAL A 1 88 ? -5.619 6.769 15.778 1.00 97.06 88 VAL A O 1
ATOM 687 N N . THR A 1 89 ? -7.689 7.097 16.575 1.00 95.19 89 THR A N 1
ATOM 688 C CA . THR A 1 89 ? -8.365 6.980 15.269 1.00 95.19 89 THR A CA 1
ATOM 689 C C . THR A 1 89 ? -7.966 8.099 14.305 1.00 95.19 89 THR A C 1
ATOM 691 O O . THR A 1 89 ? -7.729 7.832 13.131 1.00 95.19 89 THR A O 1
ATOM 694 N N . GLN A 1 90 ? -7.808 9.335 14.789 1.00 97.56 90 GLN A N 1
ATOM 695 C CA . GLN A 1 90 ? -7.295 10.442 13.975 1.00 97.56 90 GLN A CA 1
ATOM 696 C C . GLN A 1 90 ? -5.859 10.194 13.497 1.00 97.56 90 GLN A C 1
ATOM 698 O O . GLN A 1 90 ? -5.582 10.361 12.312 1.00 97.56 90 GLN A O 1
ATOM 703 N N . LEU A 1 91 ? -4.962 9.764 14.392 1.00 98.00 91 LEU A N 1
ATOM 704 C CA . LEU A 1 91 ? -3.579 9.439 14.034 1.00 98.00 91 LEU A CA 1
ATOM 705 C C . LEU A 1 91 ? -3.517 8.274 13.042 1.00 98.00 91 LEU A C 1
ATOM 707 O O . LEU A 1 91 ? -2.792 8.356 12.057 1.00 98.00 91 LEU A O 1
ATOM 711 N N . HIS A 1 92 ? -4.303 7.221 13.266 1.00 95.94 92 HIS A N 1
ATOM 712 C CA . HIS A 1 92 ? -4.388 6.078 12.362 1.00 95.94 92 HIS A CA 1
ATOM 713 C C . HIS A 1 92 ? -4.796 6.503 10.947 1.00 95.94 92 HIS A C 1
ATOM 715 O O . HIS A 1 92 ? -4.113 6.159 9.987 1.00 95.94 92 HIS A O 1
ATOM 721 N N . ASN A 1 93 ? -5.846 7.318 10.817 1.00 96.94 93 ASN A N 1
ATOM 722 C CA . ASN A 1 93 ? -6.306 7.798 9.513 1.00 96.94 93 ASN A CA 1
ATOM 723 C C . ASN A 1 93 ? -5.282 8.707 8.829 1.00 96.94 93 ASN A C 1
ATOM 725 O O . ASN A 1 93 ? -5.119 8.633 7.611 1.00 96.94 93 ASN A O 1
ATOM 729 N N . LEU A 1 94 ? -4.575 9.544 9.595 1.00 98.06 94 LEU A N 1
ATOM 730 C CA . LEU A 1 94 ? -3.493 10.358 9.049 1.00 98.06 94 LEU A CA 1
ATOM 731 C C . LEU A 1 94 ? -2.365 9.466 8.515 1.00 98.06 94 LEU A C 1
ATOM 733 O O . LEU A 1 94 ? -1.925 9.658 7.387 1.00 98.06 94 LEU A O 1
ATOM 737 N N . VAL A 1 95 ? -1.939 8.465 9.291 1.00 98.00 95 VAL A N 1
ATOM 738 C CA . VAL A 1 95 ? -0.899 7.510 8.882 1.00 98.00 95 VAL A CA 1
ATOM 739 C C . VAL A 1 95 ? -1.324 6.745 7.628 1.00 98.00 95 VAL A C 1
ATOM 741 O O . VAL A 1 95 ? -0.558 6.699 6.669 1.00 98.00 95 VAL A O 1
ATOM 744 N N . LEU A 1 96 ? -2.552 6.219 7.586 1.00 97.38 96 LEU A N 1
ATOM 745 C CA . LEU A 1 96 ? -3.083 5.548 6.396 1.00 97.38 96 LEU A CA 1
ATOM 746 C C . LEU A 1 96 ? -3.101 6.469 5.173 1.00 97.38 96 LEU A C 1
ATOM 748 O O . LEU A 1 96 ? -2.755 6.029 4.080 1.00 97.38 96 LEU A O 1
ATOM 752 N N . THR A 1 97 ? -3.461 7.743 5.346 1.00 97.88 97 THR A N 1
ATOM 753 C CA . THR A 1 97 ? -3.480 8.728 4.253 1.00 97.88 97 THR A CA 1
ATOM 754 C C . THR A 1 97 ? -2.074 9.001 3.725 1.00 97.88 97 THR A C 1
ATOM 756 O O . THR A 1 97 ? -1.867 9.005 2.514 1.00 97.88 97 THR A O 1
ATOM 759 N N . LEU A 1 98 ? -1.097 9.189 4.617 1.00 97.62 98 LEU A N 1
ATOM 760 C CA . LEU A 1 98 ? 0.294 9.440 4.234 1.00 97.62 98 LEU A CA 1
ATOM 761 C C . LEU A 1 98 ? 0.908 8.233 3.518 1.00 97.62 98 LEU A C 1
ATOM 763 O O . LEU A 1 98 ? 1.522 8.402 2.468 1.00 97.62 98 LEU A O 1
ATOM 767 N N . ILE A 1 99 ? 0.703 7.023 4.050 1.00 96.25 99 ILE A N 1
ATOM 768 C CA . ILE A 1 99 ? 1.191 5.786 3.428 1.00 96.25 99 ILE A CA 1
ATOM 769 C C . ILE A 1 99 ? 0.525 5.590 2.062 1.00 96.25 99 ILE A C 1
ATOM 771 O O . ILE A 1 99 ? 1.226 5.380 1.080 1.00 96.25 99 ILE A O 1
ATOM 775 N N . SER A 1 100 ? -0.800 5.735 1.964 1.00 96.81 100 SER A N 1
ATOM 776 C CA . SER A 1 100 ? -1.516 5.580 0.687 1.00 96.81 100 SER A CA 1
ATOM 777 C C . SER A 1 100 ? -1.070 6.609 -0.352 1.00 96.81 100 SER A C 1
ATOM 779 O O . SER A 1 100 ? -0.882 6.268 -1.515 1.00 96.81 100 SER A O 1
ATOM 781 N N . GLY A 1 101 ? -0.858 7.863 0.061 1.00 96.69 101 GLY A N 1
ATOM 782 C CA . GLY A 1 101 ? -0.322 8.902 -0.817 1.00 96.69 101 GLY A CA 1
ATOM 783 C C . GLY A 1 101 ? 1.095 8.586 -1.297 1.00 96.69 101 GLY A C 1
ATOM 784 O O . GLY A 1 101 ? 1.394 8.754 -2.475 1.00 96.69 101 GLY A O 1
ATOM 785 N N . PHE A 1 102 ? 1.955 8.075 -0.414 1.00 95.62 102 PHE A N 1
ATOM 786 C CA . PHE A 1 102 ? 3.3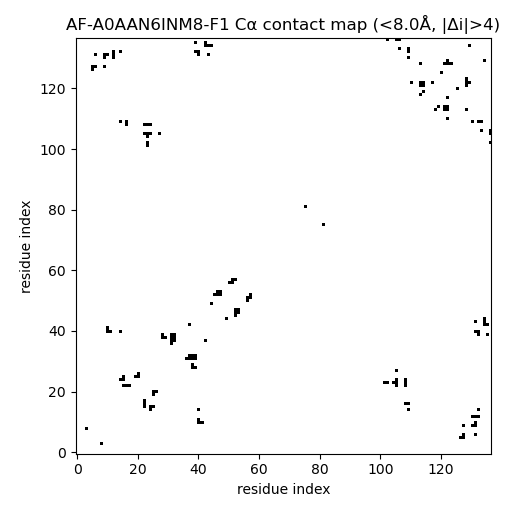10 7.657 -0.774 1.00 95.62 102 PHE A CA 1
ATOM 787 C C . PHE A 1 102 ? 3.315 6.473 -1.755 1.00 95.62 102 PHE A C 1
ATOM 789 O O . PHE A 1 102 ? 3.999 6.536 -2.776 1.00 95.62 102 PHE A O 1
ATOM 796 N N . LEU A 1 103 ? 2.513 5.436 -1.491 1.00 94.56 103 LEU A N 1
ATOM 797 C CA . LEU A 1 103 ? 2.325 4.297 -2.397 1.00 94.56 103 LEU A CA 1
ATOM 798 C C . LEU A 1 103 ? 1.804 4.752 -3.764 1.00 94.56 103 LEU A C 1
ATOM 800 O O . LEU A 1 103 ? 2.314 4.320 -4.793 1.00 94.56 103 LEU A O 1
ATOM 804 N N . LEU A 1 104 ? 0.843 5.679 -3.793 1.00 95.19 104 LEU A N 1
ATOM 805 C CA . LEU A 1 104 ? 0.330 6.241 -5.041 1.00 95.19 104 LEU A CA 1
ATOM 806 C C . LEU A 1 104 ? 1.431 6.950 -5.841 1.00 95.19 104 LEU A C 1
ATOM 808 O O . LEU A 1 104 ? 1.523 6.753 -7.050 1.00 95.19 104 LEU A O 1
ATOM 812 N N . LEU A 1 105 ? 2.288 7.741 -5.190 1.00 94.44 105 LEU A N 1
ATOM 813 C CA . LEU A 1 105 ? 3.411 8.400 -5.864 1.00 94.44 105 LEU A CA 1
ATOM 814 C C . LEU A 1 105 ? 4.417 7.387 -6.425 1.00 94.44 105 LEU A C 1
ATOM 816 O O . LEU A 1 105 ? 4.868 7.550 -7.557 1.00 94.44 105 LEU A O 1
ATOM 820 N N . ALA A 1 106 ? 4.726 6.325 -5.675 1.00 92.44 106 ALA A N 1
ATOM 821 C CA . ALA A 1 106 ? 5.560 5.231 -6.171 1.00 92.44 106 ALA A CA 1
ATOM 822 C C . ALA A 1 106 ? 4.914 4.518 -7.374 1.00 92.44 106 ALA A C 1
ATOM 824 O O . ALA A 1 106 ? 5.606 4.159 -8.325 1.00 92.44 106 ALA A O 1
ATOM 825 N N . PHE A 1 107 ? 3.585 4.372 -7.383 1.00 92.38 107 PHE A N 1
ATOM 826 C CA . PHE A 1 107 ? 2.866 3.734 -8.487 1.00 92.38 107 PHE A CA 1
ATOM 827 C C . PHE A 1 107 ? 2.918 4.619 -9.732 1.00 92.38 107 PHE A C 1
ATOM 829 O O . PHE A 1 107 ? 3.180 4.152 -10.840 1.00 92.38 107 PHE A O 1
ATOM 836 N N . MET A 1 108 ? 2.721 5.927 -9.546 1.00 92.38 108 MET A N 1
ATOM 837 C CA . MET A 1 108 ? 2.814 6.915 -10.617 1.00 92.38 108 MET A CA 1
ATOM 838 C C . MET A 1 108 ? 4.224 7.006 -11.209 1.00 92.38 108 MET A C 1
ATOM 840 O O . MET A 1 108 ? 4.336 7.209 -12.416 1.00 92.38 108 MET A O 1
ATOM 844 N N . GLU A 1 109 ? 5.285 6.815 -10.416 1.00 90.75 109 GLU A N 1
ATOM 845 C CA . GLU A 1 109 ? 6.665 6.771 -10.925 1.00 90.75 109 GLU A CA 1
ATOM 846 C C . GLU A 1 109 ? 6.846 5.690 -12.004 1.00 90.75 109 GLU A C 1
ATOM 848 O O . GLU A 1 109 ? 7.536 5.940 -12.989 1.00 90.75 109 GLU A O 1
ATOM 853 N N . GLN A 1 110 ? 6.183 4.535 -11.865 1.00 88.69 110 GLN A N 1
ATOM 854 C CA . GLN A 1 110 ? 6.230 3.451 -12.857 1.00 88.69 110 GLN A CA 1
ATOM 855 C C . GLN A 1 110 ? 5.179 3.609 -13.968 1.00 88.69 110 GLN A C 1
ATOM 857 O O . GLN A 1 110 ? 5.429 3.291 -15.131 1.00 88.69 110 GLN A O 1
ATOM 862 N N . CYS A 1 111 ? 3.990 4.109 -13.626 1.00 90.75 111 CYS A N 1
ATOM 863 C CA . CYS A 1 111 ? 2.864 4.202 -14.554 1.00 90.75 111 CYS A CA 1
ATOM 864 C C . CYS A 1 111 ? 3.022 5.348 -15.574 1.00 90.75 111 CYS A C 1
ATOM 866 O O . CYS A 1 111 ? 2.695 5.178 -16.750 1.00 90.75 111 CYS A O 1
ATOM 868 N N . LEU A 1 112 ? 3.553 6.508 -15.162 1.00 91.81 112 LEU A N 1
ATOM 869 C CA . LEU A 1 112 ? 3.666 7.688 -16.033 1.00 91.81 112 LEU A CA 1
ATOM 870 C C . LEU A 1 112 ? 4.618 7.498 -17.231 1.00 91.81 112 LEU A C 1
ATOM 872 O O . LEU A 1 112 ? 4.222 7.885 -18.334 1.00 91.81 112 LEU A O 1
ATOM 876 N N .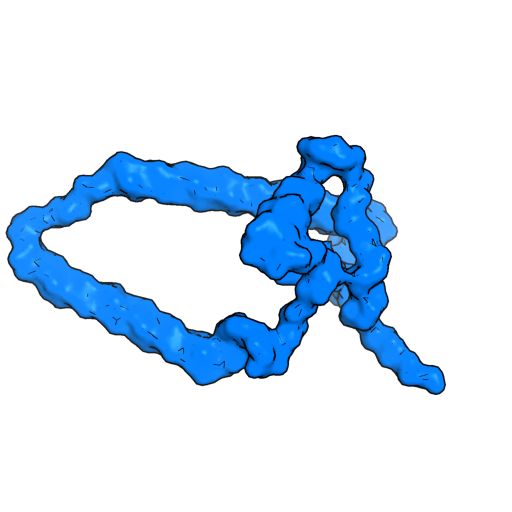 PRO A 1 113 ? 5.827 6.912 -17.087 1.00 89.12 113 PRO A N 1
ATOM 877 C CA . PRO A 1 113 ? 6.688 6.613 -18.233 1.00 89.12 113 PRO A CA 1
ATOM 878 C C . PRO A 1 113 ? 6.021 5.639 -19.208 1.00 89.12 113 PRO A C 1
ATOM 880 O O . PRO A 1 113 ? 5.949 5.915 -20.402 1.00 89.12 113 PRO A O 1
ATOM 883 N N . SER A 1 114 ? 5.419 4.561 -18.691 1.00 88.44 114 SER A N 1
ATOM 884 C CA . SER A 1 114 ? 4.711 3.576 -19.518 1.00 88.44 114 SER A CA 1
ATOM 885 C C . SER A 1 114 ? 3.549 4.204 -20.299 1.00 88.44 114 SER A C 1
ATOM 887 O O . SER A 1 114 ? 3.365 3.912 -21.482 1.00 88.44 114 SER A O 1
ATOM 889 N N . TRP A 1 115 ? 2.813 5.134 -19.678 1.00 92.44 115 TRP A N 1
ATOM 890 C CA . TRP A 1 115 ? 1.764 5.897 -20.358 1.00 92.44 115 TRP A CA 1
ATOM 891 C C . TRP A 1 115 ? 2.338 6.801 -21.453 1.00 92.44 115 TRP A C 1
ATOM 893 O O . TRP A 1 115 ? 1.808 6.830 -22.564 1.00 92.44 115 TRP A O 1
ATOM 903 N N . ARG A 1 116 ? 3.425 7.525 -21.174 1.00 92.88 116 ARG A N 1
ATOM 904 C CA . ARG A 1 116 ? 4.058 8.412 -22.156 1.00 92.88 116 ARG A CA 1
ATOM 905 C C . ARG A 1 116 ? 4.558 7.648 -23.385 1.00 92.88 116 ARG A C 1
ATOM 907 O O . ARG A 1 116 ? 4.368 8.137 -24.496 1.00 92.88 116 ARG A O 1
ATOM 914 N N . ASP A 1 117 ? 5.169 6.487 -23.177 1.00 90.31 117 ASP A N 1
ATOM 915 C CA . ASP A 1 117 ? 5.876 5.763 -24.236 1.00 90.31 117 ASP A CA 1
ATOM 916 C C . ASP A 1 117 ? 4.950 4.838 -25.040 1.00 90.31 117 ASP A C 1
ATOM 918 O O . ASP A 1 117 ? 5.097 4.728 -26.256 1.00 90.31 117 ASP A O 1
ATOM 922 N N . ASN A 1 118 ? 3.958 4.216 -24.390 1.00 89.19 118 ASN A N 1
ATOM 923 C CA . ASN A 1 118 ? 3.094 3.205 -25.015 1.00 89.19 118 ASN A CA 1
ATOM 924 C C . ASN A 1 118 ? 1.611 3.617 -25.115 1.00 89.19 118 ASN A C 1
ATOM 926 O O . ASN A 1 118 ? 0.805 2.924 -25.741 1.00 89.19 118 ASN A O 1
ATOM 930 N N . GLY A 1 119 ? 1.227 4.744 -24.512 1.00 92.19 119 GLY A N 1
ATOM 931 C CA . GLY A 1 119 ? -0.147 5.243 -24.501 1.00 92.19 119 GLY A CA 1
ATOM 932 C C . GLY A 1 119 ? -1.033 4.643 -23.401 1.00 92.19 119 GLY A C 1
ATOM 933 O O . GLY A 1 119 ? -0.690 3.684 -22.717 1.00 92.19 119 GLY A O 1
ATOM 934 N N . PHE A 1 120 ? -2.218 5.235 -23.219 1.00 92.06 120 PHE A N 1
ATOM 935 C CA . PHE A 1 120 ? -3.126 4.922 -22.103 1.00 92.06 120 PHE A CA 1
ATOM 936 C C . PHE A 1 120 ? -3.705 3.501 -22.156 1.00 92.06 120 PHE A C 1
ATOM 938 O O . PHE A 1 120 ? -3.839 2.834 -21.139 1.00 92.06 120 PHE A O 1
ATOM 945 N N . PHE A 1 121 ? -4.057 3.008 -23.345 1.00 92.00 121 PHE A N 1
ATOM 946 C CA . PHE A 1 121 ? -4.628 1.663 -23.465 1.00 92.00 121 PHE A CA 1
ATOM 947 C C . PHE A 1 121 ? -3.605 0.571 -23.151 1.00 92.00 121 PHE A C 1
ATOM 949 O O . PHE A 1 121 ? -3.970 -0.468 -22.600 1.00 92.00 121 PHE A O 1
ATOM 956 N N . PHE A 1 122 ? -2.327 0.815 -23.451 1.00 89.75 122 PHE A N 1
ATOM 957 C CA . PHE A 1 122 ? -1.263 -0.118 -23.115 1.00 89.75 122 PHE A CA 1
ATOM 958 C C . PHE A 1 122 ? -1.086 -0.249 -21.603 1.00 89.75 122 PHE A C 1
ATOM 960 O O . PHE A 1 122 ? -0.959 -1.365 -21.119 1.00 89.75 122 PHE A O 1
ATOM 967 N N . THR A 1 123 ? -1.147 0.843 -20.836 1.00 89.06 123 THR A N 1
ATOM 968 C CA . THR A 1 123 ? -0.951 0.773 -19.375 1.00 89.06 123 THR A CA 1
ATOM 969 C C . THR A 1 123 ? -2.045 0.002 -18.639 1.00 89.06 123 THR A C 1
ATOM 971 O O . THR A 1 123 ? -1.827 -0.439 -17.516 1.00 89.06 123 THR A O 1
ATOM 974 N N . ILE A 1 124 ? -3.205 -0.205 -19.265 1.00 88.94 124 ILE A N 1
ATOM 975 C CA . ILE A 1 124 ? -4.308 -0.981 -18.687 1.00 88.94 124 ILE A CA 1
ATOM 976 C C . ILE A 1 124 ? -4.292 -2.422 -19.200 1.00 88.94 124 ILE A C 1
ATOM 978 O O . ILE A 1 124 ? -4.360 -3.358 -18.409 1.00 88.94 124 ILE A O 1
ATOM 982 N N . CYS A 1 125 ? -4.215 -2.605 -20.520 1.00 88.56 125 CYS A N 1
ATOM 983 C CA . CYS A 1 125 ? -4.443 -3.905 -21.159 1.00 88.56 125 CYS A CA 1
ATOM 984 C C . CYS A 1 125 ? -3.160 -4.597 -21.639 1.00 88.56 125 CYS A C 1
ATOM 986 O O . CYS A 1 125 ? -3.214 -5.746 -22.077 1.00 88.56 125 CYS A O 1
ATOM 988 N N . GLY A 1 126 ? -2.024 -3.901 -21.629 1.00 86.88 126 GLY A N 1
ATOM 989 C CA . GLY A 1 126 ? -0.753 -4.439 -22.096 1.00 86.88 126 GLY A CA 1
ATOM 990 C C . GLY A 1 126 ? -0.267 -5.567 -21.193 1.00 86.88 126 GLY A C 1
ATOM 991 O O . GLY A 1 126 ? -0.261 -5.437 -19.976 1.00 86.88 126 GLY A O 1
ATOM 992 N N . ALA A 1 127 ? 0.201 -6.669 -21.780 1.00 84.25 127 ALA A N 1
ATOM 993 C CA . ALA A 1 127 ? 0.752 -7.788 -21.010 1.00 84.25 127 ALA A CA 1
ATOM 994 C C . ALA A 1 127 ? 2.009 -7.407 -20.199 1.00 84.25 127 ALA A C 1
ATOM 996 O O . ALA A 1 127 ? 2.365 -8.107 -19.257 1.00 84.25 127 ALA A O 1
ATOM 997 N N . GLU A 1 128 ? 2.671 -6.310 -20.575 1.00 82.81 128 GLU A N 1
ATOM 998 C CA . GLU A 1 128 ? 3.856 -5.756 -19.910 1.00 82.81 128 GLU A CA 1
ATOM 999 C C . GLU A 1 128 ? 3.542 -4.467 -19.131 1.00 82.81 128 GLU A C 1
ATOM 1001 O O . GLU A 1 128 ? 4.451 -3.769 -18.688 1.00 82.81 128 GLU A O 1
ATOM 1006 N N . SER A 1 129 ? 2.258 -4.127 -18.961 1.00 85.31 129 SER A N 1
ATOM 1007 C CA . SER A 1 129 ? 1.859 -2.939 -18.200 1.00 85.31 129 SER A CA 1
ATOM 1008 C C . SER A 1 129 ? 2.140 -3.086 -16.707 1.00 85.31 129 SER A C 1
ATOM 1010 O O . SER A 1 129 ? 2.478 -2.108 -16.043 1.00 85.31 129 SER A O 1
ATOM 1012 N N . TRP A 1 130 ? 2.041 -4.316 -16.196 1.00 85.69 130 TRP A N 1
ATOM 1013 C CA . TRP A 1 130 ? 2.418 -4.672 -14.838 1.00 85.69 130 TRP A CA 1
ATOM 1014 C C . TRP A 1 130 ? 3.903 -5.026 -14.791 1.00 85.69 130 TRP A C 1
ATOM 1016 O O . TRP A 1 130 ? 4.332 -6.057 -15.311 1.00 85.69 130 TRP A O 1
ATOM 1026 N N . THR A 1 131 ? 4.700 -4.161 -14.170 1.00 85.31 131 THR A N 1
ATOM 1027 C CA . THR A 1 131 ? 6.149 -4.333 -14.062 1.00 85.31 131 THR A CA 1
ATOM 1028 C C . THR A 1 131 ? 6.528 -4.877 -12.693 1.00 85.31 131 THR A C 1
ATOM 1030 O O . THR A 1 131 ? 5.817 -4.699 -11.705 1.00 85.31 131 THR A O 1
ATOM 1033 N N . GLN A 1 132 ? 7.692 -5.517 -12.614 1.00 86.00 132 GLN A N 1
ATOM 1034 C CA . GLN A 1 132 ? 8.181 -6.113 -11.373 1.00 86.00 132 GLN A CA 1
ATOM 1035 C C . GLN A 1 132 ? 8.256 -5.132 -10.195 1.00 86.00 132 GLN A C 1
ATOM 1037 O O . GLN A 1 132 ? 7.881 -5.521 -9.091 1.00 86.00 132 GLN A O 1
ATOM 1042 N N . PRO A 1 133 ? 8.687 -3.867 -10.359 1.00 84.94 133 PRO A N 1
ATOM 1043 C CA . PRO A 1 133 ? 8.719 -2.933 -9.238 1.00 84.94 133 PRO A CA 1
ATOM 1044 C C . PRO A 1 133 ? 7.349 -2.668 -8.604 1.00 84.94 133 PRO A C 1
ATOM 1046 O O . PRO A 1 133 ? 7.307 -2.317 -7.426 1.00 84.94 133 PRO A O 1
ATOM 1049 N N . MET A 1 134 ? 6.255 -2.854 -9.358 1.00 88.31 134 MET A N 1
ATOM 1050 C CA . MET A 1 134 ? 4.875 -2.687 -8.884 1.00 88.31 134 MET A CA 1
ATOM 1051 C C . MET A 1 134 ? 4.361 -3.878 -8.071 1.00 88.31 134 MET A C 1
ATOM 1053 O O . MET A 1 134 ? 3.321 -3.776 -7.430 1.00 88.31 134 MET A O 1
ATOM 1057 N N . GLU A 1 135 ? 5.074 -5.005 -8.076 1.00 88.69 135 GLU A N 1
ATOM 1058 C CA . GLU A 1 135 ? 4.686 -6.199 -7.327 1.00 88.69 135 GLU A CA 1
ATOM 1059 C C . GLU A 1 135 ? 4.729 -5.984 -5.803 1.00 88.69 135 GLU A C 1
ATOM 1061 O O . GLU A 1 135 ? 3.882 -6.518 -5.088 1.00 88.69 135 GLU A O 1
ATOM 1066 N N . ILE A 1 136 ? 5.671 -5.166 -5.312 1.00 84.50 136 ILE A N 1
ATOM 1067 C CA . ILE A 1 136 ? 5.677 -4.664 -3.929 1.00 84.50 136 ILE A CA 1
ATOM 1068 C C . ILE A 1 136 ? 5.400 -3.168 -3.939 1.00 84.50 136 ILE A C 1
ATOM 1070 O O . ILE A 1 136 ? 6.306 -2.350 -3.738 1.00 84.50 136 ILE A O 1
ATOM 1074 N N . LEU A 1 137 ? 4.137 -2.825 -4.147 1.00 84.56 137 LEU A N 1
ATOM 1075 C CA . LEU A 1 137 ? 3.596 -1.523 -3.805 1.00 84.56 137 LEU A CA 1
ATOM 1076 C C . LEU A 1 137 ? 2.448 -1.668 -2.812 1.00 84.56 137 LEU A C 1
ATOM 1078 O O . LEU A 1 137 ? 1.636 -2.605 -2.960 1.00 84.56 137 LEU A O 1
#

Solvent-accessible surface area (backbone atoms only — not comparable to full-atom values): 8228 Å² total; per-residue (Å²): 133,82,81,76,50,66,79,68,62,30,63,76,61,77,69,68,86,52,63,86,90,74,30,52,49,53,54,51,33,52,52,39,26,74,74,69,77,44,59,52,69,76,59,75,95,44,85,71,74,40,86,70,48,36,71,68,52,44,52,51,51,53,52,51,50,50,49,52,52,55,49,47,50,59,57,53,73,73,47,94,64,85,87,80,59,63,70,61,54,51,51,50,53,50,50,53,50,54,50,52,52,47,46,49,51,33,49,45,64,59,46,51,57,45,29,72,76,63,32,70,68,35,52,73,72,35,87,72,46,75,45,42,65,62,73,77,106

Secondary structure (DSSP, 8-state):
-----HHHHGGG-----S-TTT-HHHHHHHHHHHHHSS-GGG----TTTSTT-SHHHHHHHHHHHHHHHHHHHHHHHT-SS----HHHHHHHHHHHHHHHHHHHHHHHHHHHHHHHHH-HHHHHH-TTSS-GGGGG-

pLDDT: mean 86.64, std 14.03, range [34.56, 98.19]